Protein AF-A0A9E4C9A8-F1 (afdb_monomer)

Sequence (98 aa):
ADLSLLASGPAASVETYTITALTDLTAITGFRIEMLDDPSLPSGGPGRASNGNFVLLEFAVSHQALIPEPGSVALWSLVSLAVGAFVWRQKRRGAARG

Secondary structure (DSSP, 8-state):
--S-----SSPPSS------------S-----------TTSGGGSSS-STT------------------HHHHHHHHHHHHHHHHHHHHHHHHHHTT-

Mean predicted aligned error: 11.23 Å

Radius of gyration: 27.97 Å; Cα contacts (8 Å, |Δi|>4): 46; chains: 1; bounding box: 79×27×50 Å

Solvent-accessible surface area (backbone atoms only — not comparable to full-atom values): 6914 Å² total; per-residue (Å²): 136,90,84,77,84,84,89,75,79,88,76,71,98,74,85,87,85,89,86,88,82,89,75,90,78,72,86,79,86,78,86,88,86,84,79,61,66,36,82,92,33,34,83,40,25,55,11,78,40,86,78,6,55,69,81,88,87,82,87,88,85,85,87,76,82,90,67,78,56,71,67,60,60,52,51,56,52,52,52,52,50,51,51,52,52,50,54,51,52,50,53,56,60,61,68,74,75,116

Foldseek 3Di:
DPPDDDDDDDDDPDDDDDDDDDDPDDPDPDDDDDQAFDPVAAVSASDNPNNNDDDDDDDDDDDDDPDPPPVVVVVVVVVVVVVVVVVVVVVVVVVVPD

pLDDT: mean 87.84, std 9.71, range [51.31, 96.5]

Structure (mmCIF, N/CA/C/O backbone):
data_AF-A0A9E4C9A8-F1
#
_entry.id   AF-A0A9E4C9A8-F1
#
loop_
_atom_site.group_PDB
_atom_site.id
_atom_site.type_symbol
_atom_site.label_atom_id
_atom_site.label_alt_id
_atom_site.label_comp_id
_atom_site.label_asym_id
_atom_site.label_entity_id
_atom_site.label_seq_id
_atom_site.pdbx_PDB_ins_code
_atom_site.Cartn_x
_atom_site.Cartn_y
_atom_site.Cartn_z
_atom_site.occupancy
_atom_site.B_iso_or_equiv
_atom_site.auth_seq_id
_atom_site.auth_comp_id
_atom_site.auth_asym_id
_atom_site.auth_atom_id
_atom_site.pdbx_PDB_model_num
ATOM 1 N N . ALA A 1 1 ? -8.667 -15.0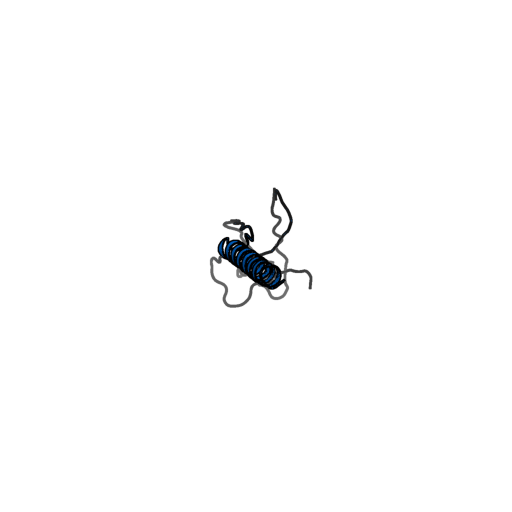43 -9.716 1.00 56.19 1 ALA A N 1
ATOM 2 C CA . ALA A 1 1 ? -7.809 -13.862 -9.519 1.00 56.19 1 ALA A CA 1
ATOM 3 C C . ALA A 1 1 ? -7.177 -13.985 -8.144 1.00 56.19 1 ALA A C 1
ATOM 5 O O . ALA A 1 1 ? -7.870 -14.396 -7.222 1.00 56.19 1 ALA A O 1
ATOM 6 N N . ASP A 1 2 ? -5.888 -13.701 -8.035 1.00 81.62 2 ASP A N 1
ATOM 7 C CA . ASP A 1 2 ? -5.041 -13.881 -6.846 1.00 81.62 2 ASP A CA 1
ATOM 8 C C . ASP A 1 2 ? -4.914 -12.605 -5.989 1.00 81.62 2 ASP A C 1
ATOM 10 O O . ASP A 1 2 ? -4.055 -12.526 -5.120 1.00 81.62 2 ASP A O 1
ATOM 14 N N . LEU A 1 3 ? -5.794 -11.620 -6.213 1.00 85.38 3 LEU A N 1
ATOM 15 C CA . LEU A 1 3 ? -5.808 -10.309 -5.546 1.00 85.38 3 LEU A CA 1
ATOM 16 C C . LEU A 1 3 ? -4.552 -9.448 -5.797 1.00 85.38 3 LEU A C 1
ATOM 18 O O . LEU A 1 3 ? -4.366 -8.443 -5.112 1.00 85.38 3 LEU A O 1
ATOM 22 N N . SER A 1 4 ? -3.726 -9.794 -6.790 1.00 91.31 4 SER A N 1
ATOM 23 C CA . SER A 1 4 ? -2.627 -8.941 -7.250 1.00 91.31 4 SER A CA 1
ATOM 24 C C . SER A 1 4 ? -3.138 -7.724 -8.039 1.00 91.31 4 SER A C 1
ATOM 26 O O . SER A 1 4 ? -4.232 -7.734 -8.613 1.00 91.31 4 SER A O 1
ATOM 28 N N . LEU A 1 5 ? -2.347 -6.646 -8.049 1.00 92.56 5 LEU A N 1
ATOM 29 C CA . LEU A 1 5 ? -2.624 -5.416 -8.795 1.00 92.56 5 LEU A CA 1
ATOM 30 C C . LEU A 1 5 ? -1.503 -5.175 -9.811 1.00 92.56 5 LEU A C 1
ATOM 32 O O . LEU A 1 5 ? -0.342 -5.064 -9.424 1.00 92.56 5 LEU A O 1
ATOM 36 N N . LEU A 1 6 ? -1.855 -5.042 -11.094 1.00 93.94 6 LEU A N 1
ATOM 37 C CA . LEU A 1 6 ? -0.913 -4.730 -12.172 1.00 93.94 6 LEU A CA 1
ATOM 38 C C . LEU A 1 6 ? -1.033 -3.257 -12.586 1.00 93.94 6 LEU A C 1
ATOM 40 O O . LEU A 1 6 ? -2.076 -2.812 -13.073 1.00 93.94 6 LEU A O 1
ATOM 44 N N . ALA A 1 7 ? 0.048 -2.495 -12.413 1.00 92.19 7 ALA A N 1
ATOM 45 C CA . ALA A 1 7 ? 0.125 -1.108 -12.862 1.00 92.19 7 ALA A CA 1
ATOM 46 C C . ALA A 1 7 ? 0.278 -1.026 -14.393 1.00 92.19 7 ALA A C 1
ATOM 48 O O . ALA A 1 7 ? 1.122 -1.694 -14.985 1.00 92.19 7 ALA A O 1
ATOM 49 N N . SER A 1 8 ? -0.503 -0.161 -15.044 1.00 90.19 8 SER A N 1
ATOM 50 C CA . SER A 1 8 ? -0.529 -0.004 -16.507 1.00 90.19 8 SER A CA 1
ATOM 51 C C . SER A 1 8 ? -0.541 1.473 -16.926 1.00 90.19 8 SER A C 1
ATOM 53 O O . SER A 1 8 ? -0.559 2.370 -16.080 1.00 90.19 8 SER A O 1
ATOM 55 N N . GLY A 1 9 ? -0.465 1.741 -18.231 1.00 89.56 9 GLY A N 1
ATOM 56 C CA . GLY A 1 9 ? -0.390 3.100 -18.777 1.00 89.56 9 GLY A CA 1
ATOM 57 C C . GLY A 1 9 ? 1.032 3.678 -18.814 1.00 89.56 9 GLY A C 1
ATOM 58 O O . GLY A 1 9 ? 1.999 2.932 -18.644 1.00 89.56 9 GLY A O 1
ATOM 59 N N . PRO A 1 10 ? 1.175 4.991 -19.078 1.00 87.81 10 PRO A N 1
ATOM 60 C CA . PRO A 1 10 ? 2.477 5.651 -19.132 1.00 87.81 10 PRO A CA 1
ATOM 61 C C . PRO A 1 10 ? 3.250 5.469 -17.823 1.00 87.81 10 PRO A C 1
ATOM 63 O O . PRO A 1 10 ? 2.697 5.682 -16.745 1.00 87.81 10 PRO A O 1
ATOM 66 N N . ALA A 1 11 ? 4.520 5.081 -17.930 1.00 86.50 11 ALA A N 1
ATOM 67 C CA . ALA A 1 11 ? 5.411 4.939 -16.786 1.00 86.50 11 ALA A CA 1
ATOM 68 C C . ALA A 1 11 ? 6.179 6.247 -16.559 1.00 86.50 11 ALA A C 1
ATOM 70 O O . ALA A 1 11 ? 6.895 6.714 -17.450 1.00 86.50 11 ALA A O 1
ATOM 71 N N . ALA A 1 12 ? 6.029 6.841 -15.376 1.00 87.38 12 ALA A N 1
ATOM 72 C CA . ALA A 1 12 ? 6.862 7.950 -14.926 1.00 87.38 12 ALA A CA 1
ATOM 73 C C . ALA A 1 12 ? 8.149 7.441 -14.251 1.00 87.38 12 ALA A C 1
ATOM 75 O O . ALA A 1 12 ? 8.293 6.260 -13.943 1.00 87.38 12 ALA A O 1
ATOM 76 N N . SER A 1 13 ? 9.104 8.344 -14.009 1.00 88.12 13 SER A N 1
ATOM 77 C CA . SER A 1 13 ? 10.353 8.007 -13.311 1.00 88.12 13 SER A CA 1
ATOM 78 C C . SER A 1 13 ? 10.153 7.699 -11.823 1.00 88.12 13 SER A C 1
ATOM 80 O O . SER A 1 13 ? 10.912 6.912 -11.264 1.00 88.12 13 SER A O 1
ATOM 82 N N . VAL A 1 14 ? 9.154 8.317 -11.185 1.00 92.00 14 VAL A N 1
ATOM 83 C CA . VAL A 1 14 ? 8.752 8.093 -9.788 1.00 92.00 14 VAL A CA 1
ATOM 84 C C . VAL A 1 14 ? 7.235 8.196 -9.702 1.00 92.00 14 VAL A C 1
ATOM 86 O O . VAL A 1 14 ? 6.644 9.109 -10.280 1.00 92.00 14 VAL A O 1
ATOM 89 N N . GLU A 1 15 ? 6.608 7.267 -8.982 1.00 91.12 15 GLU A N 1
ATOM 90 C CA . GLU A 1 15 ? 5.153 7.150 -8.892 1.00 91.12 15 GLU A CA 1
ATOM 91 C C . GLU A 1 15 ? 4.716 6.808 -7.472 1.00 91.12 15 GLU A C 1
ATOM 93 O O . GLU A 1 15 ? 5.375 6.034 -6.777 1.00 91.12 15 GLU A O 1
ATOM 98 N N . THR A 1 16 ? 3.573 7.359 -7.068 1.00 93.81 16 THR A N 1
ATOM 99 C CA . THR A 1 16 ? 2.937 7.068 -5.782 1.00 93.81 16 THR A CA 1
ATOM 100 C C . THR A 1 16 ? 1.641 6.314 -6.028 1.00 93.81 16 THR A C 1
ATOM 102 O O . THR A 1 16 ? 0.758 6.799 -6.735 1.00 93.81 16 THR A O 1
ATOM 105 N N . TYR A 1 17 ? 1.515 5.145 -5.405 1.00 92.31 17 TYR A N 1
ATOM 106 C CA . TYR A 1 17 ? 0.319 4.312 -5.469 1.00 92.31 17 TYR A CA 1
ATOM 107 C C . TYR A 1 17 ? -0.421 4.360 -4.134 1.00 92.31 17 TYR A C 1
ATOM 109 O O . TYR A 1 17 ? 0.179 4.179 -3.076 1.00 92.31 17 TYR A O 1
ATOM 117 N N . THR A 1 18 ? -1.735 4.577 -4.178 1.00 94.31 18 THR A N 1
ATOM 118 C CA . THR A 1 18 ? -2.603 4.504 -2.997 1.00 94.31 18 THR A CA 1
ATOM 119 C C . THR A 1 18 ? -3.515 3.296 -3.124 1.00 94.31 18 THR A C 1
ATOM 121 O O . THR A 1 18 ? -4.322 3.212 -4.047 1.00 94.31 18 THR A O 1
ATOM 124 N N . ILE A 1 19 ? -3.378 2.364 -2.183 1.00 92.44 19 ILE A N 1
ATOM 125 C CA . ILE A 1 19 ? -4.196 1.155 -2.092 1.00 92.44 19 ILE A CA 1
ATOM 126 C C . ILE A 1 19 ? -5.051 1.277 -0.833 1.00 92.44 19 ILE A C 1
ATOM 128 O O . ILE A 1 19 ? -4.533 1.544 0.250 1.00 92.44 19 ILE A O 1
ATOM 132 N N . THR A 1 20 ? -6.360 1.078 -0.969 1.00 92.75 20 THR A N 1
ATOM 133 C CA . THR A 1 20 ? -7.299 1.088 0.158 1.00 92.75 20 THR A CA 1
ATOM 134 C C . THR A 1 20 ? -7.889 -0.300 0.340 1.00 92.75 20 THR A C 1
ATOM 136 O O . THR A 1 20 ? -8.416 -0.884 -0.604 1.00 92.75 20 THR A O 1
ATOM 139 N N . ALA A 1 21 ? -7.810 -0.815 1.565 1.00 90.25 21 ALA A N 1
ATOM 140 C CA . ALA A 1 21 ? -8.365 -2.105 1.944 1.00 90.25 21 ALA A CA 1
ATOM 141 C C . ALA A 1 21 ? -9.170 -1.972 3.239 1.00 90.25 21 ALA A C 1
ATOM 143 O O . ALA A 1 21 ? -8.821 -1.190 4.124 1.00 90.25 21 ALA A O 1
ATOM 144 N N . LEU A 1 22 ? -10.242 -2.753 3.341 1.00 91.69 22 LEU A N 1
ATOM 145 C CA . LEU A 1 22 ? -11.006 -2.917 4.572 1.00 91.69 22 LEU A CA 1
ATOM 146 C C . LEU A 1 22 ? -10.482 -4.142 5.315 1.00 91.69 22 LEU A C 1
ATOM 148 O O . LEU A 1 22 ? -10.196 -5.169 4.700 1.00 91.69 22 LEU A O 1
ATOM 152 N N . THR A 1 23 ? -10.351 -4.032 6.631 1.00 90.75 23 THR A N 1
ATOM 153 C CA . THR A 1 23 ? -9.909 -5.138 7.475 1.00 90.75 23 THR A CA 1
ATOM 154 C C . THR A 1 23 ? -10.502 -5.016 8.869 1.00 90.75 23 THR A C 1
ATOM 156 O O . THR A 1 23 ? -10.573 -3.918 9.419 1.00 90.75 23 THR A O 1
ATOM 159 N N . ASP A 1 24 ? -10.890 -6.155 9.439 1.00 91.69 24 ASP A N 1
ATOM 160 C CA . ASP A 1 24 ? -11.299 -6.272 10.843 1.00 91.69 24 ASP A CA 1
ATOM 161 C C . ASP A 1 24 ? -10.097 -6.560 11.762 1.00 91.69 24 ASP A C 1
ATOM 163 O O . ASP A 1 24 ? -10.243 -6.678 12.981 1.00 91.69 24 ASP A O 1
ATOM 167 N N . LEU A 1 25 ? -8.893 -6.699 11.189 1.00 92.75 25 LEU A N 1
ATOM 168 C CA . LEU A 1 25 ? -7.674 -6.920 11.956 1.00 92.75 25 LEU A CA 1
ATOM 169 C C . LEU A 1 25 ? -7.386 -5.711 12.844 1.00 92.75 25 LEU A C 1
ATOM 171 O O . LEU A 1 25 ? -7.247 -4.578 12.383 1.00 92.75 25 LEU A O 1
ATOM 175 N N . THR A 1 26 ? -7.236 -5.985 14.133 1.00 90.19 26 THR A N 1
ATOM 176 C CA . THR A 1 26 ? -6.811 -5.006 15.130 1.00 90.19 26 THR A CA 1
ATOM 177 C C . THR A 1 26 ? -5.335 -5.208 15.460 1.00 90.19 26 THR A C 1
ATOM 179 O O . THR A 1 26 ? -4.788 -6.290 15.254 1.00 90.19 26 THR A O 1
ATOM 182 N N . ALA A 1 27 ? -4.681 -4.154 15.958 1.00 90.56 27 ALA A N 1
ATOM 183 C CA . ALA A 1 27 ? -3.276 -4.192 16.377 1.00 90.56 27 ALA A CA 1
ATOM 184 C C . ALA A 1 27 ? -2.307 -4.734 15.299 1.00 90.56 27 ALA A C 1
ATOM 186 O O . ALA A 1 27 ? -1.460 -5.580 15.578 1.00 90.56 27 ALA A O 1
ATOM 187 N N . ILE A 1 28 ? -2.425 -4.241 14.062 1.00 93.19 28 ILE A N 1
ATOM 188 C CA . ILE A 1 28 ? -1.528 -4.609 12.956 1.00 93.19 28 ILE A CA 1
ATOM 189 C C . ILE A 1 28 ? -0.0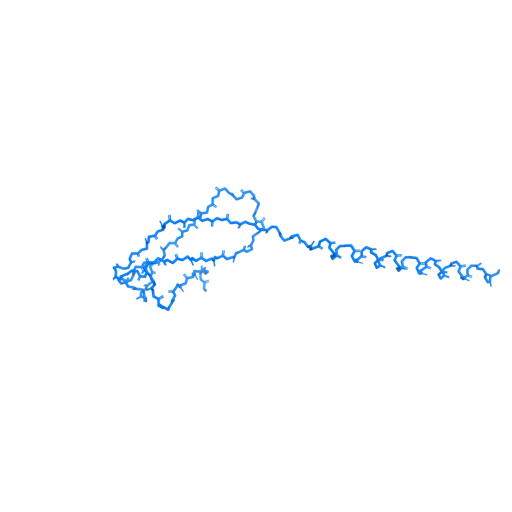89 -4.196 13.300 1.00 93.19 28 ILE A C 1
ATOM 191 O O . ILE A 1 28 ? 0.189 -3.016 13.506 1.00 93.19 28 ILE A O 1
ATOM 195 N N . THR A 1 29 ? 0.828 -5.164 13.345 1.00 95.19 29 THR A N 1
ATOM 196 C CA . THR A 1 29 ? 2.245 -4.946 13.691 1.00 95.19 29 THR A CA 1
ATOM 197 C C . THR A 1 29 ? 3.175 -4.902 12.483 1.00 95.19 29 THR A C 1
ATOM 199 O O . THR A 1 29 ? 4.339 -4.532 12.623 1.00 95.19 29 THR A O 1
ATOM 202 N N . GLY A 1 30 ? 2.691 -5.267 11.296 1.00 94.62 30 GLY A N 1
ATOM 203 C CA . GLY A 1 30 ? 3.516 -5.304 10.098 1.00 94.62 30 GLY A CA 1
ATOM 204 C C . GLY A 1 30 ? 2.715 -5.427 8.811 1.00 94.62 30 GLY A C 1
ATOM 205 O O . GLY A 1 30 ? 1.565 -5.861 8.807 1.00 94.62 30 GLY A O 1
ATOM 206 N N . PHE A 1 31 ? 3.373 -5.056 7.716 1.00 94.06 31 PHE A N 1
ATOM 207 C CA . PHE A 1 31 ? 2.870 -5.165 6.353 1.00 94.06 31 PHE A CA 1
ATOM 208 C C . PHE A 1 31 ? 3.879 -5.952 5.524 1.00 94.06 31 PHE A C 1
ATOM 210 O O . PHE A 1 31 ? 5.086 -5.737 5.639 1.00 94.06 31 PHE A O 1
ATOM 217 N N . ARG A 1 32 ? 3.384 -6.858 4.682 1.00 93.62 32 ARG A N 1
ATOM 218 C CA . ARG A 1 32 ? 4.190 -7.554 3.681 1.00 93.62 32 ARG A CA 1
ATOM 219 C C . ARG A 1 32 ? 3.764 -7.060 2.312 1.00 93.62 32 ARG A C 1
ATOM 221 O O . ARG A 1 32 ? 2.582 -7.105 1.989 1.00 93.62 32 ARG A O 1
ATOM 228 N N . ILE A 1 33 ? 4.732 -6.600 1.535 1.00 92.38 33 ILE A N 1
ATOM 229 C CA . ILE A 1 33 ? 4.520 -6.171 0.159 1.00 92.38 33 ILE A CA 1
ATOM 230 C C . ILE A 1 33 ? 5.288 -7.145 -0.726 1.00 92.38 33 ILE A C 1
ATOM 232 O O . ILE A 1 33 ? 6.484 -7.354 -0.521 1.00 92.38 33 ILE A O 1
ATOM 236 N N . GLU A 1 34 ? 4.589 -7.772 -1.664 1.00 93.06 34 GLU A N 1
ATOM 237 C CA . GLU A 1 34 ? 5.177 -8.684 -2.638 1.00 93.06 34 GLU A CA 1
ATOM 238 C C . GLU A 1 34 ? 5.198 -8.013 -4.005 1.00 93.06 34 GLU A C 1
ATOM 240 O O . GLU A 1 34 ? 4.210 -7.420 -4.433 1.00 93.06 34 GLU A O 1
ATOM 245 N N . MET 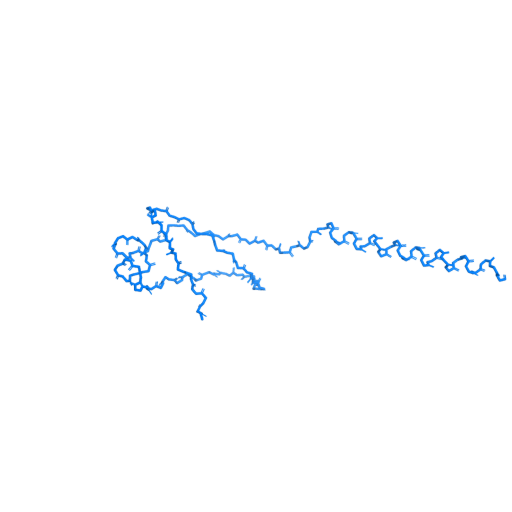A 1 35 ? 6.344 -8.110 -4.667 1.00 93.31 35 MET A N 1
ATOM 246 C CA . MET A 1 35 ? 6.540 -7.665 -6.038 1.00 93.31 35 MET A CA 1
ATOM 247 C C . MET A 1 35 ? 6.594 -8.920 -6.898 1.00 93.31 35 MET A C 1
ATOM 249 O O . MET A 1 35 ? 7.453 -9.772 -6.670 1.00 93.31 35 MET A O 1
ATOM 253 N N . LEU A 1 36 ? 5.635 -9.057 -7.810 1.00 94.88 36 LEU A N 1
ATOM 254 C CA . LEU A 1 36 ? 5.471 -10.242 -8.644 1.00 94.88 36 LEU A CA 1
ATOM 255 C C . LEU A 1 36 ? 5.905 -9.929 -10.072 1.00 94.88 36 LEU A C 1
ATOM 257 O O . LEU A 1 36 ? 5.540 -8.888 -10.616 1.00 94.88 36 LEU A O 1
ATOM 261 N N . ASP A 1 37 ? 6.670 -10.842 -10.658 1.00 95.56 37 ASP A N 1
ATOM 262 C CA . ASP A 1 37 ? 7.047 -10.791 -12.065 1.00 95.56 37 ASP A CA 1
ATOM 263 C C . ASP A 1 37 ? 5.803 -10.957 -12.944 1.00 95.56 37 ASP A C 1
ATOM 265 O O . ASP A 1 37 ? 4.957 -11.817 -12.684 1.00 95.56 37 ASP A O 1
ATOM 269 N N . ASP A 1 38 ? 5.708 -10.166 -14.012 1.00 95.38 38 ASP A N 1
ATOM 270 C CA . ASP A 1 38 ? 4.641 -10.293 -15.000 1.00 95.38 38 ASP A CA 1
ATOM 271 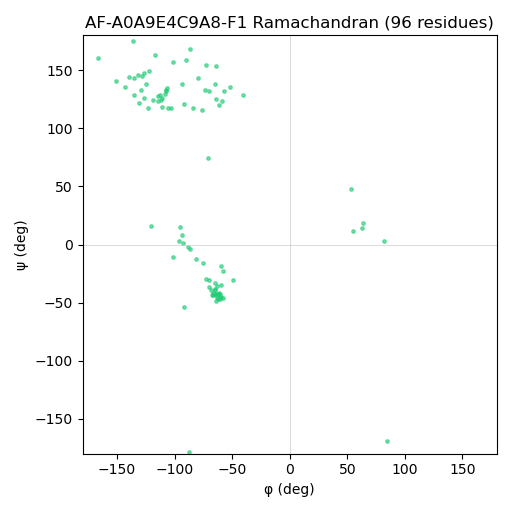C C . ASP A 1 38 ? 5.235 -10.213 -16.420 1.00 95.38 38 ASP A C 1
ATOM 273 O O . ASP A 1 38 ? 5.962 -9.264 -16.727 1.00 95.38 38 ASP A O 1
ATOM 277 N N . PRO A 1 39 ? 4.937 -11.171 -17.324 1.00 95.31 39 PRO A N 1
ATOM 278 C CA . PRO A 1 39 ? 5.478 -11.173 -18.687 1.00 95.31 39 PRO A CA 1
ATOM 279 C C . PRO A 1 39 ? 5.136 -9.935 -19.530 1.00 95.31 39 PRO A C 1
ATOM 281 O O . PRO A 1 39 ? 5.771 -9.709 -20.560 1.00 95.31 39 PRO A O 1
ATOM 284 N N . SER A 1 40 ? 4.119 -9.161 -19.145 1.00 93.94 40 SER A N 1
ATOM 285 C CA . SER A 1 40 ? 3.727 -7.919 -19.818 1.00 93.94 40 SER A CA 1
ATOM 286 C C . SER A 1 40 ? 4.572 -6.706 -19.411 1.00 93.94 40 SER A C 1
ATOM 288 O O . SER A 1 40 ? 4.506 -5.669 -20.077 1.00 93.94 40 SER A O 1
ATOM 290 N N . LEU A 1 41 ? 5.378 -6.819 -18.350 1.00 95.12 41 LEU A N 1
ATOM 291 C CA . LEU A 1 41 ? 6.267 -5.763 -17.874 1.00 95.12 41 LEU A CA 1
ATOM 292 C C . LEU A 1 41 ? 7.658 -5.842 -18.532 1.00 95.12 41 LEU A C 1
ATOM 294 O O . LEU A 1 41 ? 8.060 -6.893 -19.042 1.00 95.12 41 LEU A O 1
ATOM 298 N N . PRO A 1 42 ? 8.427 -4.734 -18.546 1.00 94.69 42 PRO A N 1
ATOM 299 C CA . PRO A 1 42 ? 9.783 -4.729 -19.085 1.00 94.69 42 PRO A CA 1
ATOM 300 C C . PRO A 1 42 ? 10.650 -5.839 -18.484 1.00 94.69 42 PRO A C 1
ATOM 302 O O . PRO A 1 42 ? 10.639 -6.073 -17.278 1.00 94.69 42 PRO A O 1
ATOM 305 N N . SER A 1 43 ? 11.400 -6.535 -19.339 1.00 95.81 43 SER A N 1
ATOM 306 C CA . SER A 1 43 ? 12.239 -7.684 -18.963 1.00 95.81 43 SER A CA 1
ATOM 307 C C . SER A 1 43 ? 11.509 -8.829 -18.236 1.00 95.81 43 SER A C 1
ATOM 309 O O . SER A 1 43 ? 12.178 -9.707 -17.699 1.00 95.81 43 SER A O 1
ATOM 311 N N . GLY A 1 44 ? 10.170 -8.836 -18.203 1.00 95.38 44 GLY A N 1
ATOM 312 C CA . GLY A 1 44 ? 9.384 -9.773 -17.398 1.00 95.38 44 GLY A CA 1
ATOM 313 C C . GLY A 1 44 ? 9.592 -9.623 -15.887 1.00 95.38 44 GLY A C 1
ATOM 314 O O . GLY A 1 44 ? 9.326 -10.572 -15.161 1.00 95.38 44 GLY A O 1
ATOM 315 N N . GLY A 1 45 ? 10.124 -8.485 -15.428 1.00 95.62 45 GLY A N 1
ATOM 316 C CA . GLY A 1 45 ? 10.346 -8.206 -14.008 1.00 95.62 45 GLY A CA 1
ATOM 317 C C . GLY A 1 45 ? 9.122 -7.577 -13.337 1.00 95.62 45 GLY A C 1
ATOM 318 O O . GLY A 1 45 ? 8.109 -7.333 -13.993 1.00 95.62 45 GLY A O 1
ATOM 319 N N . PRO A 1 46 ? 9.201 -7.249 -12.040 1.00 95.31 46 PRO A N 1
ATOM 320 C CA . PRO A 1 46 ? 8.048 -6.759 -11.295 1.00 95.31 46 PRO A CA 1
ATOM 321 C C . PRO A 1 46 ? 7.853 -5.239 -11.400 1.00 95.31 46 PRO A C 1
ATOM 323 O O . PRO A 1 46 ? 6.917 -4.678 -10.830 1.00 95.31 46 PRO A O 1
ATOM 326 N N . GLY A 1 47 ? 8.774 -4.533 -12.063 1.00 94.31 47 GLY A N 1
ATOM 327 C CA . GLY A 1 47 ? 8.774 -3.079 -12.160 1.00 94.31 47 GLY A CA 1
ATOM 328 C C . GLY A 1 47 ? 8.621 -2.554 -13.581 1.00 94.31 47 GLY A C 1
ATOM 329 O O . GLY A 1 47 ? 8.842 -3.249 -14.567 1.00 94.31 47 GLY A O 1
ATOM 330 N N . ARG A 1 48 ? 8.266 -1.268 -13.680 1.00 94.31 48 ARG A N 1
ATOM 331 C CA . ARG A 1 48 ? 8.011 -0.579 -14.959 1.00 94.31 48 ARG A CA 1
ATOM 332 C C . ARG A 1 48 ? 9.211 0.205 -15.494 1.00 94.31 48 ARG A C 1
ATOM 334 O O . ARG A 1 48 ? 9.100 0.869 -16.523 1.00 94.31 48 ARG A O 1
ATOM 341 N N . ALA A 1 49 ? 10.354 0.140 -14.808 1.00 93.19 49 ALA A N 1
ATOM 342 C CA . ALA A 1 49 ? 11.609 0.663 -15.333 1.00 93.19 49 ALA A CA 1
ATOM 343 C C . ALA A 1 49 ? 12.023 -0.129 -16.581 1.00 93.19 49 ALA A C 1
ATOM 345 O O . ALA A 1 49 ? 11.691 -1.301 -16.713 1.00 93.19 49 ALA A O 1
ATOM 346 N N . SER A 1 50 ? 12.791 0.474 -17.489 1.00 92.56 50 SER A N 1
ATOM 347 C CA . SER A 1 50 ? 13.197 -0.178 -18.747 1.00 92.56 50 SER A CA 1
ATOM 348 C C . SER A 1 50 ? 13.970 -1.490 -18.560 1.00 92.56 50 SER A C 1
ATOM 350 O O . SER A 1 50 ? 13.989 -2.319 -19.463 1.00 92.56 50 SER A O 1
ATOM 352 N N . ASN A 1 51 ? 14.594 -1.692 -17.398 1.00 93.88 51 ASN A N 1
ATOM 353 C CA . ASN A 1 51 ? 15.289 -2.921 -17.021 1.00 93.88 51 ASN A CA 1
ATOM 354 C C . ASN A 1 51 ? 14.412 -3.928 -16.249 1.00 93.88 51 ASN A C 1
ATOM 356 O O . ASN A 1 51 ? 14.926 -4.971 -15.856 1.00 93.88 51 ASN A O 1
ATOM 360 N N . GLY A 1 52 ? 13.131 -3.627 -16.021 1.00 94.38 52 GLY A N 1
ATOM 361 C CA . GLY A 1 52 ? 12.185 -4.462 -15.274 1.00 94.38 52 GLY A CA 1
ATOM 362 C C . GLY A 1 52 ? 12.265 -4.328 -13.756 1.00 94.38 52 GLY A C 1
ATOM 363 O O . GLY A 1 52 ? 11.555 -5.030 -13.044 1.00 94.38 52 GLY A O 1
ATOM 364 N N . ASN A 1 53 ? 13.122 -3.447 -13.232 1.00 93.75 53 ASN A N 1
ATOM 365 C CA . ASN A 1 53 ? 13.339 -3.341 -11.794 1.00 93.75 53 ASN A CA 1
ATOM 366 C C . ASN A 1 53 ? 12.237 -2.535 -11.090 1.00 93.75 53 ASN A C 1
ATOM 368 O O . ASN A 1 53 ? 11.778 -1.508 -11.601 1.00 93.75 53 ASN A O 1
ATOM 372 N N . PHE A 1 54 ? 11.878 -2.959 -9.878 1.00 93.44 54 PHE A N 1
ATOM 373 C CA . PHE A 1 54 ? 11.015 -2.219 -8.961 1.00 93.44 54 PHE A CA 1
ATOM 374 C C . PHE A 1 54 ? 11.846 -1.687 -7.789 1.00 93.44 54 PHE A C 1
ATOM 376 O O . PHE A 1 54 ? 12.574 -2.438 -7.142 1.00 93.44 54 PHE A O 1
ATOM 383 N N . VAL A 1 55 ? 11.729 -0.391 -7.493 1.00 94.00 55 VAL A N 1
ATOM 384 C CA . VAL A 1 55 ? 12.426 0.249 -6.370 1.00 94.00 55 VAL A CA 1
ATOM 385 C C . VAL A 1 55 ? 11.397 0.900 -5.456 1.00 94.00 55 VAL A C 1
ATOM 387 O O . VAL A 1 55 ? 10.701 1.827 -5.865 1.00 94.00 55 VAL A O 1
ATOM 390 N N . LEU A 1 56 ? 11.320 0.432 -4.209 1.00 94.94 56 LEU A N 1
ATOM 391 C CA . LEU A 1 56 ? 10.500 1.058 -3.175 1.00 94.94 56 LEU A CA 1
ATOM 392 C C . LEU A 1 56 ? 11.279 2.207 -2.533 1.00 94.94 56 LEU A C 1
ATOM 394 O O . LEU A 1 56 ? 12.322 1.977 -1.923 1.00 94.94 56 LEU A O 1
ATOM 398 N N . LEU A 1 57 ? 10.769 3.430 -2.668 1.00 95.38 57 LEU A N 1
ATOM 399 C CA . LEU A 1 57 ? 11.364 4.617 -2.048 1.00 95.38 57 LEU A CA 1
ATOM 400 C C . LEU A 1 57 ? 10.763 4.891 -0.667 1.00 95.38 57 LEU A C 1
ATOM 402 O O . LEU A 1 57 ? 11.490 4.992 0.316 1.00 95.38 57 LEU A O 1
ATOM 406 N N . GLU A 1 58 ? 9.435 4.986 -0.596 1.00 96.06 58 GLU A N 1
ATOM 407 C CA . GLU A 1 58 ? 8.697 5.296 0.625 1.00 96.06 58 GLU A CA 1
ATOM 408 C C . GLU A 1 58 ? 7.491 4.366 0.768 1.00 96.06 58 GLU A C 1
ATOM 410 O O . GLU A 1 58 ? 6.834 4.013 -0.214 1.00 96.06 58 GLU A O 1
ATOM 415 N N . PHE A 1 59 ? 7.198 3.985 2.011 1.00 96.50 59 PHE A N 1
ATOM 416 C CA . PHE A 1 59 ? 5.986 3.272 2.381 1.00 96.50 59 PHE A CA 1
ATOM 417 C C . PHE A 1 59 ? 5.336 3.967 3.577 1.00 96.50 59 PHE A C 1
ATOM 419 O O . PHE A 1 59 ? 5.950 4.095 4.637 1.00 96.50 59 PHE A O 1
ATOM 426 N N . ALA A 1 60 ? 4.087 4.390 3.400 1.00 96.25 60 ALA A N 1
ATOM 427 C CA . ALA A 1 60 ? 3.294 5.051 4.424 1.00 96.25 60 ALA A CA 1
ATOM 428 C C . ALA A 1 60 ? 1.936 4.363 4.564 1.00 96.25 60 ALA A C 1
ATOM 430 O O . ALA A 1 60 ? 1.345 3.907 3.585 1.00 96.25 60 ALA A O 1
ATOM 431 N N . VAL A 1 61 ? 1.432 4.319 5.796 1.00 95.25 61 VAL A N 1
ATOM 432 C CA . VAL A 1 61 ? 0.126 3.744 6.117 1.00 95.25 61 VAL A CA 1
ATOM 433 C C . VAL A 1 61 ? -0.660 4.741 6.943 1.00 95.25 61 VAL A C 1
ATOM 435 O O . VAL A 1 61 ? -0.169 5.280 7.933 1.00 95.25 61 VAL A O 1
ATOM 438 N N . SER A 1 62 ? -1.912 4.939 6.556 1.00 93.50 62 SER A N 1
ATOM 439 C CA . SER A 1 62 ? -2.924 5.578 7.380 1.00 93.50 62 SER A CA 1
ATOM 440 C C . SER A 1 62 ? -4.096 4.619 7.543 1.00 93.50 62 SER A C 1
ATOM 442 O O . SER A 1 62 ? -4.369 3.789 6.675 1.00 93.50 62 SER A O 1
ATOM 444 N N . HIS A 1 63 ? -4.778 4.706 8.680 1.00 91.00 63 HIS A N 1
ATOM 445 C CA . HIS A 1 63 ? -6.009 3.965 8.910 1.00 91.00 63 HIS A CA 1
ATOM 446 C C . HIS A 1 63 ? -7.106 4.935 9.332 1.00 91.00 63 HIS A C 1
ATOM 448 O O . H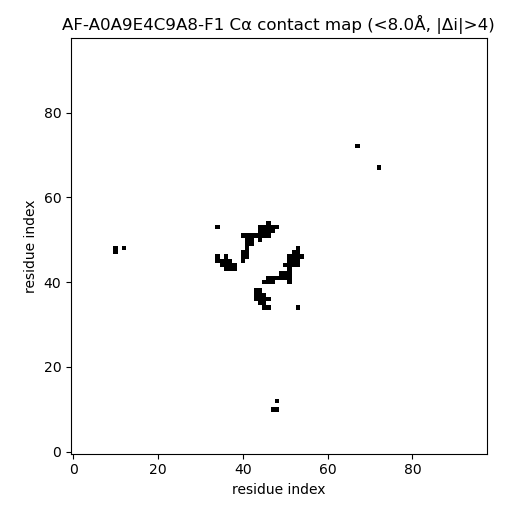IS A 1 63 ? -6.856 5.938 10.001 1.00 91.00 63 HIS A O 1
ATOM 454 N N . GLN A 1 64 ? -8.335 4.620 8.944 1.00 86.81 64 GLN A N 1
ATOM 455 C CA . GLN A 1 64 ? -9.523 5.343 9.368 1.00 86.81 64 GLN A CA 1
ATOM 456 C C . GLN A 1 64 ? -10.501 4.327 9.938 1.00 86.81 64 G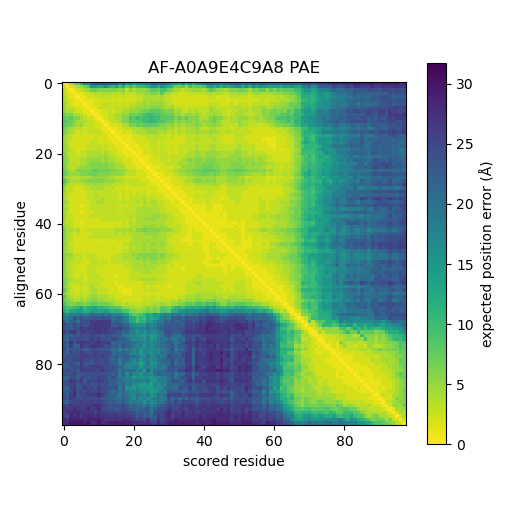LN A C 1
ATOM 458 O O . GLN A 1 64 ? -10.819 3.329 9.295 1.00 86.81 64 GLN A O 1
ATOM 463 N N . ALA A 1 65 ? -10.951 4.565 11.169 1.00 81.12 65 ALA A N 1
ATOM 464 C CA . ALA A 1 65 ? -12.060 3.801 11.711 1.00 81.12 65 ALA A CA 1
ATOM 465 C C . ALA A 1 65 ? -13.331 4.220 10.967 1.00 81.12 65 ALA A C 1
ATOM 467 O O . ALA A 1 65 ? -13.602 5.415 10.836 1.00 81.12 65 ALA A O 1
ATOM 468 N N . LEU A 1 66 ? -14.120 3.245 10.517 1.00 73.38 66 LEU A N 1
ATOM 469 C CA . LEU A 1 66 ? -15.472 3.486 10.025 1.00 73.38 66 LEU A CA 1
ATOM 470 C C . LEU A 1 66 ? -16.363 3.836 11.225 1.00 73.38 66 LEU A C 1
ATOM 472 O O . LEU A 1 66 ? -17.124 3.010 11.721 1.00 73.38 66 LEU A O 1
ATOM 476 N N . ILE A 1 67 ? -16.214 5.048 11.755 1.00 71.12 67 ILE A N 1
ATOM 477 C CA . ILE A 1 67 ? -17.143 5.592 12.740 1.00 71.12 67 ILE A CA 1
ATOM 478 C C . ILE A 1 67 ? -18.388 6.005 11.947 1.00 71.12 67 ILE A C 1
ATOM 480 O O . ILE A 1 67 ? -18.277 6.895 11.104 1.00 71.12 67 ILE A O 1
ATOM 484 N N . PRO A 1 68 ? -19.569 5.393 12.161 1.00 64.31 68 PRO A N 1
ATOM 485 C CA . PRO A 1 68 ? -20.792 5.937 11.593 1.00 64.31 68 PRO A CA 1
ATOM 486 C C . PRO A 1 68 ? -20.957 7.362 12.126 1.00 64.31 68 PRO A C 1
ATOM 488 O O . PRO A 1 68 ? -20.941 7.567 13.340 1.00 64.31 68 PRO A O 1
ATOM 491 N N . GLU A 1 69 ? -21.066 8.333 11.216 1.00 72.75 69 GLU A N 1
ATOM 492 C CA . GLU A 1 69 ? -21.133 9.763 11.531 1.00 72.75 69 GLU A CA 1
ATOM 493 C C . GLU A 1 69 ? -22.015 10.019 12.767 1.00 72.75 69 GLU A C 1
ATOM 495 O O . GLU A 1 69 ? -23.164 9.555 12.776 1.00 72.75 69 GLU A O 1
ATOM 500 N N . PRO A 1 70 ? -21.543 10.761 13.795 1.00 68.69 70 PRO A N 1
ATOM 501 C CA . PRO A 1 70 ? -22.312 11.039 15.014 1.00 68.69 70 PRO A CA 1
ATOM 502 C C . PRO A 1 70 ? -23.734 11.549 14.733 1.00 68.69 70 PRO A C 1
ATOM 504 O O . PRO A 1 70 ? -24.672 11.259 15.480 1.00 68.69 70 PRO A O 1
ATOM 507 N N . GLY A 1 71 ? -23.912 12.255 13.610 1.00 67.38 71 GLY A N 1
ATOM 508 C CA . GLY A 1 71 ? -25.212 12.723 13.132 1.00 67.38 71 GLY A CA 1
ATOM 509 C C . GLY A 1 71 ? -26.223 11.602 12.863 1.00 67.38 71 GLY A C 1
ATOM 510 O O . GLY A 1 71 ? -27.404 11.768 13.160 1.00 67.38 71 GLY A O 1
ATOM 511 N N . SER A 1 72 ? -25.780 10.437 12.385 1.00 72.31 72 SER A N 1
ATOM 512 C CA . SER A 1 72 ? -26.659 9.296 12.100 1.00 72.31 72 SER A CA 1
ATOM 513 C C . SER A 1 72 ? -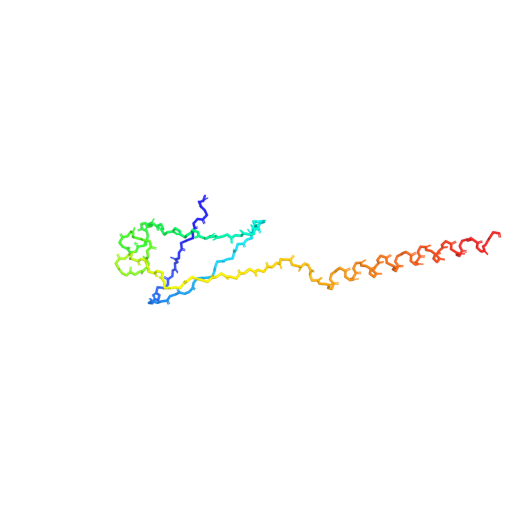27.252 8.711 13.384 1.00 72.31 72 SER A C 1
ATOM 515 O O . SER A 1 72 ? -28.453 8.462 13.459 1.00 72.31 72 SER A O 1
ATOM 517 N N . VAL A 1 73 ? -26.439 8.554 14.434 1.00 75.38 73 VAL A N 1
ATOM 518 C CA . VAL A 1 73 ? -26.885 8.024 15.737 1.00 75.38 73 VAL A CA 1
ATOM 519 C C . VAL A 1 73 ? -27.818 9.013 16.449 1.00 75.38 73 VAL A C 1
ATOM 521 O O . VAL A 1 73 ? -28.832 8.618 17.037 1.00 75.38 73 VAL A O 1
ATOM 524 N N . ALA A 1 74 ? -27.521 10.311 16.355 1.00 78.94 74 ALA A N 1
ATOM 525 C CA . ALA A 1 74 ? -28.353 11.366 16.927 1.00 78.94 74 ALA A CA 1
ATOM 526 C C . ALA A 1 74 ? -29.749 11.428 16.277 1.00 78.94 74 ALA A C 1
ATOM 528 O O . ALA A 1 74 ? -30.755 11.504 16.985 1.00 78.94 74 ALA A O 1
ATOM 529 N N . LEU A 1 75 ? -29.830 11.328 14.944 1.00 76.62 75 LEU A N 1
ATOM 530 C CA . LEU A 1 75 ? -31.100 11.342 14.209 1.00 76.62 75 LEU A CA 1
ATOM 531 C C . LEU A 1 75 ? -32.019 10.184 14.617 1.00 76.62 75 LEU A C 1
ATOM 533 O O . LEU A 1 75 ? -33.189 10.409 14.932 1.00 76.62 75 LEU A O 1
ATOM 537 N N . TRP A 1 76 ? -31.494 8.960 14.695 1.00 77.06 76 TRP A N 1
ATOM 538 C CA . TRP A 1 76 ? -32.283 7.796 15.115 1.00 77.06 76 TRP A CA 1
ATOM 539 C C . TRP A 1 76 ? -32.768 7.891 16.568 1.00 77.06 76 TRP A C 1
ATOM 541 O O . TRP A 1 76 ? -33.886 7.468 16.887 1.00 77.06 76 TRP A O 1
ATOM 551 N N . SER A 1 77 ? -31.972 8.509 17.440 1.00 83.12 77 SER A N 1
ATOM 552 C CA . SER A 1 77 ? -32.337 8.742 18.841 1.00 83.12 77 SER A CA 1
ATOM 553 C C . SER A 1 77 ? -33.508 9.725 18.967 1.00 83.12 77 SER A C 1
ATOM 555 O O . SER A 1 77 ? -34.463 9.474 19.705 1.00 83.12 77 SER A O 1
ATOM 557 N N . LEU A 1 78 ? -33.484 10.815 18.193 1.00 88.12 78 LEU A N 1
ATOM 558 C CA . LEU A 1 78 ? -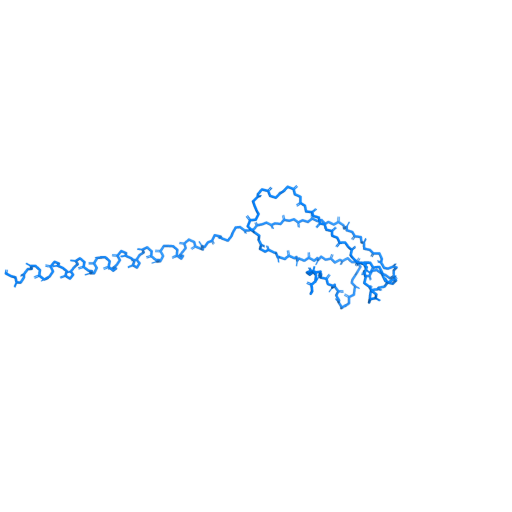34.559 11.812 18.170 1.00 88.12 78 LEU A CA 1
ATOM 559 C C . LEU A 1 78 ? -35.866 11.247 17.603 1.00 88.12 78 LEU A C 1
ATOM 561 O O . LEU A 1 78 ? -36.933 11.490 18.170 1.00 88.12 78 LEU A O 1
ATOM 565 N N . VAL A 1 79 ? -35.793 10.452 16.530 1.00 88.31 79 VAL A N 1
ATOM 566 C CA . VAL A 1 79 ? -36.967 9.769 15.958 1.00 88.31 79 VAL A CA 1
ATOM 567 C C . VAL A 1 79 ? -37.607 8.843 16.997 1.00 88.31 79 VAL A C 1
ATOM 569 O O . VAL A 1 79 ? -38.822 8.887 17.196 1.00 88.31 79 VAL A O 1
ATOM 572 N N . SER A 1 80 ? -36.798 8.067 17.720 1.00 90.94 80 SER A N 1
ATOM 573 C CA . SER A 1 80 ? -37.281 7.139 18.752 1.00 90.94 80 SER A CA 1
ATOM 574 C C . SER A 1 80 ? -37.993 7.863 19.902 1.00 90.94 80 SER A C 1
ATOM 576 O O . SER A 1 80 ? -39.073 7.447 20.330 1.00 90.94 80 SER A O 1
ATOM 578 N N . LEU A 1 81 ? -37.444 8.992 20.365 1.00 93.00 81 LEU A N 1
ATOM 579 C CA . LEU A 1 81 ? -38.073 9.832 21.391 1.00 93.00 81 LEU A CA 1
ATOM 580 C C . LEU A 1 81 ? -39.388 10.455 20.906 1.00 93.00 81 LEU A C 1
ATOM 582 O O . LEU A 1 81 ? -40.375 10.453 21.645 1.00 93.00 81 LEU A O 1
ATOM 586 N N . ALA A 1 82 ? -39.428 10.958 19.669 1.00 91.44 82 ALA A N 1
ATOM 587 C CA . ALA A 1 82 ? -40.630 11.554 19.090 1.00 91.44 82 ALA A CA 1
ATOM 588 C C . ALA A 1 82 ? -41.767 10.529 18.946 1.00 91.44 82 ALA A C 1
ATOM 590 O O . ALA A 1 82 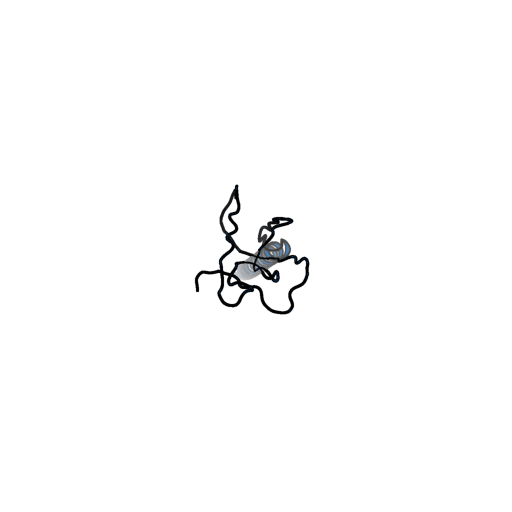? -42.908 10.819 19.315 1.00 91.44 82 ALA A O 1
ATOM 591 N N . VAL A 1 83 ? -41.457 9.311 18.485 1.00 93.94 83 VAL A N 1
ATOM 592 C CA . VAL A 1 83 ? -42.420 8.201 18.405 1.00 93.94 83 VAL A CA 1
ATOM 593 C C . VAL A 1 83 ? -42.908 7.807 19.800 1.00 93.94 83 VAL A C 1
ATOM 595 O O . VAL A 1 83 ? -44.116 7.706 20.019 1.00 93.94 83 VAL A O 1
ATOM 598 N N . GLY A 1 84 ? -42.002 7.661 20.770 1.00 92.94 84 GLY A N 1
ATOM 599 C CA . GLY A 1 84 ? -42.365 7.363 22.158 1.00 92.94 84 GLY A CA 1
ATOM 600 C C . GLY A 1 84 ? -43.294 8.420 22.769 1.00 92.94 84 GLY A C 1
ATOM 601 O O . GLY A 1 84 ? -44.329 8.084 23.350 1.00 92.94 84 GLY A O 1
ATOM 602 N N . ALA A 1 85 ? -42.984 9.706 22.576 1.00 92.75 85 ALA A N 1
ATOM 603 C CA . ALA A 1 85 ? -43.814 10.819 23.034 1.00 92.75 85 ALA A CA 1
ATOM 604 C C . ALA A 1 85 ? -45.183 10.853 22.334 1.00 92.75 85 ALA A C 1
ATOM 606 O O . ALA A 1 85 ? -46.200 11.135 22.975 1.00 92.75 85 ALA A O 1
ATOM 607 N N . PHE A 1 86 ? -45.235 10.531 21.039 1.00 91.25 86 PHE A N 1
ATOM 608 C CA . PHE A 1 86 ? -46.478 10.434 20.278 1.00 91.25 86 PHE A CA 1
ATOM 609 C C . PHE A 1 86 ? -47.383 9.312 20.804 1.00 91.25 86 PHE A C 1
ATOM 611 O O . PHE A 1 86 ? -48.554 9.559 21.103 1.00 91.25 86 PHE A O 1
ATOM 618 N N . VAL A 1 87 ? -46.832 8.110 21.004 1.00 90.31 87 VAL A N 1
ATOM 619 C CA . VAL A 1 87 ? -47.553 6.952 21.561 1.00 90.31 87 VAL A CA 1
ATOM 620 C C . VAL A 1 87 ? -48.065 7.256 22.969 1.00 90.31 87 VAL A C 1
ATOM 622 O O . VAL A 1 87 ? -49.234 7.021 23.284 1.00 90.31 87 VAL A O 1
ATOM 625 N N . TRP A 1 88 ? -47.227 7.854 23.817 1.00 87.44 88 TRP A N 1
ATOM 626 C CA . TRP A 1 88 ? -47.622 8.271 25.161 1.00 87.44 88 TRP A CA 1
ATOM 627 C C . TRP A 1 88 ? -48.745 9.317 25.144 1.00 87.44 88 TRP A C 1
ATOM 629 O O . TRP A 1 88 ? -49.711 9.216 25.908 1.00 87.44 88 TRP A O 1
ATOM 639 N N . ARG A 1 89 ? -48.666 10.296 24.234 1.00 90.06 89 ARG A N 1
ATOM 640 C CA . ARG A 1 89 ? -49.697 11.326 24.061 1.00 90.06 89 ARG A CA 1
ATOM 641 C C . ARG A 1 89 ? -51.017 10.725 23.582 1.00 90.06 89 ARG A C 1
ATOM 643 O O . ARG A 1 89 ? -52.069 11.144 24.067 1.00 90.06 89 ARG A O 1
ATOM 650 N N . GLN A 1 90 ? -50.982 9.745 22.678 1.00 88.31 90 GLN A N 1
ATOM 651 C CA . GLN A 1 90 ? -52.178 9.005 22.266 1.00 88.31 90 GLN A CA 1
ATOM 652 C C . GLN A 1 90 ? -52.792 8.237 23.440 1.00 88.31 90 GLN A C 1
ATOM 654 O O . GLN A 1 90 ? -53.992 8.368 23.688 1.00 88.31 90 GLN A O 1
ATOM 659 N N . LYS A 1 91 ? -51.976 7.519 24.223 1.00 87.19 91 LYS A N 1
ATOM 660 C CA . LYS A 1 91 ? -52.444 6.758 25.391 1.00 87.19 91 LYS A CA 1
ATOM 661 C C . LYS A 1 91 ? -53.102 7.656 26.446 1.00 87.19 91 LYS A C 1
ATOM 663 O O . LYS A 1 91 ? -54.175 7.324 26.943 1.00 87.19 91 LYS A O 1
ATOM 668 N N . ARG A 1 92 ? -52.523 8.830 26.740 1.00 84.50 92 ARG A N 1
ATOM 669 C CA . ARG A 1 92 ? -53.123 9.814 27.668 1.00 84.50 92 ARG A CA 1
ATOM 670 C C . ARG A 1 92 ? -54.463 10.364 27.182 1.00 84.50 92 ARG A C 1
ATOM 672 O O . ARG A 1 92 ? -55.347 10.602 27.994 1.00 84.50 92 ARG A O 1
ATOM 679 N N . ARG A 1 93 ? -54.629 10.559 25.871 1.00 78.50 93 ARG A N 1
ATOM 680 C CA . ARG A 1 93 ? -55.896 11.035 25.291 1.00 78.50 93 ARG A CA 1
ATOM 681 C C . ARG A 1 93 ? -56.990 9.966 25.295 1.00 78.50 93 ARG A C 1
ATOM 683 O O . ARG A 1 93 ? -58.157 10.325 25.404 1.00 78.50 93 ARG A O 1
ATOM 690 N N . GLY A 1 94 ? -56.624 8.687 25.203 1.00 76.69 94 GLY A N 1
ATOM 691 C CA . GLY A 1 94 ? -57.564 7.570 25.343 1.00 76.69 94 GLY A CA 1
ATOM 692 C C . GLY A 1 94 ? -58.085 7.393 26.773 1.00 76.69 94 GLY A C 1
ATOM 693 O O . GLY A 1 94 ? -59.261 7.114 26.958 1.00 76.69 94 GLY A O 1
ATOM 694 N N . ALA A 1 95 ? -57.240 7.626 27.782 1.00 71.19 95 ALA A N 1
ATOM 695 C CA . ALA A 1 95 ? -57.604 7.464 29.194 1.00 71.19 95 ALA A CA 1
ATOM 696 C C . ALA A 1 95 ? -58.500 8.586 29.766 1.00 71.19 95 ALA A C 1
ATOM 698 O O . ALA A 1 95 ? -59.085 8.409 30.824 1.00 71.19 95 ALA A O 1
ATOM 699 N N . ALA A 1 96 ? -58.613 9.734 29.087 1.00 64.19 96 ALA A N 1
ATOM 700 C CA . ALA A 1 96 ? -59.412 10.884 29.534 1.00 64.19 96 ALA A CA 1
ATOM 701 C C . ALA A 1 96 ? -60.855 10.901 28.978 1.00 64.19 96 ALA A C 1
ATOM 703 O O . ALA A 1 96 ? -61.546 11.909 29.100 1.00 64.19 96 ALA A O 1
ATOM 704 N N . ARG A 1 97 ? -61.288 9.827 28.304 1.00 58.81 97 ARG A N 1
ATOM 705 C CA . ARG A 1 97 ? -62.617 9.690 27.676 1.00 58.81 97 ARG A CA 1
ATOM 706 C C . ARG A 1 97 ? -63.437 8.509 28.229 1.00 58.81 97 ARG A C 1
ATOM 708 O O . ARG A 1 97 ? -64.388 8.099 27.570 1.00 58.81 97 ARG A O 1
ATOM 715 N N . GLY A 1 98 ? -63.045 7.956 29.378 1.00 51.31 98 GLY A N 1
ATOM 716 C CA . GLY A 1 98 ? -63.750 6.873 30.077 1.00 51.31 98 GLY A CA 1
ATOM 717 C C . GLY A 1 98 ? -64.456 7.372 31.324 1.00 51.31 98 GLY A C 1
ATOM 718 O O . GLY A 1 98 ? -63.896 8.293 31.960 1.00 51.31 98 GLY A O 1
#